Protein AF-A0A453JSL0-F1 (afdb_monomer)

pLDDT: mean 79.71, std 16.71, range [43.22, 97.69]

Nearest PDB structures (foldseek):
  3wbz-assembly1_D  TM=9.803E-01  e=5.474E-08  Candida albicans SC5314
  3wc1-assembly1_B  TM=9.767E-01  e=6.665E-08  Candida albicans SC5314
  3wc0-assembly10_L  TM=9.776E-01  e=7.117E-08  Candida albicans SC5314
  3wbz-assembly2_G  TM=9.781E-01  e=1.904E-07  Candida albicans SC5314
  3wbz-assembly2_F  TM=9.789E-01  e=2.643E-07  Candida albicans SC5314

InterPro domains:
  IPR007537 tRNAHis guanylyltransferase Thg1 [PTHR12729] (49-135)
  IPR024956 tRNAHis guanylyltransferase catalytic domain [PF04446] (50-136)
  IPR038469 tRNAHis guanylyltransferase Thg1 superfamily [G3DSA:3.30.70.3000] (45-138)

Secondary structure (DSSP, 8-state):
--PPP--------------TTSHHHHHHTGGGGTTHHHHHTTTS----TTHHHHTT----BPPSS--EEEEEE-TTHHHHHHHTT--SS--HHHHHHHHHHHHHHHHH-TTEEEEEEETTEEEEEEPTT--GGGGB--

Foldseek 3Di:
DPDDDDDDDDDPPPPDVDPCVDPVNCVVPVCVLPCLQVVVCPPVDDNCSCVVVVVPPPFDADDAQDKDKDKDFDPPVVVVCVVVVADPPHRPVVVVVVVVVVVVVCVVDVQFPDKDDDDRMIMTIGDRHDCVVPRGPD

Structure (mmCIF, N/CA/C/O backbone):
data_AF-A0A453JSL0-F1
#
_entry.id   AF-A0A453JSL0-F1
#
loop_
_atom_site.group_PDB
_atom_site.id
_atom_site.type_symbol
_atom_site.label_atom_id
_atom_site.label_alt_id
_atom_site.label_comp_id
_atom_site.label_asym_id
_atom_site.label_entity_id
_atom_site.label_seq_id
_atom_site.pdbx_PDB_ins_code
_atom_site.Cartn_x
_atom_site.Cartn_y
_atom_site.Cartn_z
_atom_site.occupancy
_atom_site.B_iso_or_equiv
_atom_site.auth_seq_id
_atom_site.auth_comp_id
_atom_site.auth_asym_id
_atom_site.auth_atom_id
_atom_site.pdbx_PDB_model_num
ATOM 1 N N . ASP A 1 1 ? 25.490 -11.628 -21.129 1.00 49.94 1 ASP A N 1
ATOM 2 C CA . ASP A 1 1 ? 26.009 -11.385 -19.771 1.00 49.94 1 ASP A CA 1
ATOM 3 C C . ASP A 1 1 ? 24.876 -11.061 -18.818 1.00 49.94 1 ASP A C 1
ATOM 5 O O . ASP A 1 1 ? 24.380 -9.944 -18.792 1.00 49.94 1 ASP A O 1
ATOM 9 N N . CYS A 1 2 ? 24.396 -12.071 -18.095 1.00 51.81 2 CYS A N 1
ATOM 10 C CA . CYS A 1 2 ? 23.344 -11.903 -17.098 1.00 51.81 2 CYS A CA 1
ATOM 11 C C . CYS A 1 2 ? 23.992 -11.335 -15.830 1.00 51.81 2 CYS A C 1
ATOM 13 O O . CYS A 1 2 ? 24.731 -12.044 -15.149 1.00 51.81 2 CYS A O 1
ATOM 15 N N . GLY A 1 3 ? 23.791 -10.041 -15.571 1.00 54.28 3 GLY A N 1
ATOM 16 C CA . GLY A 1 3 ? 24.383 -9.340 -14.433 1.00 54.28 3 GLY A CA 1
ATOM 17 C C . GLY A 1 3 ? 24.07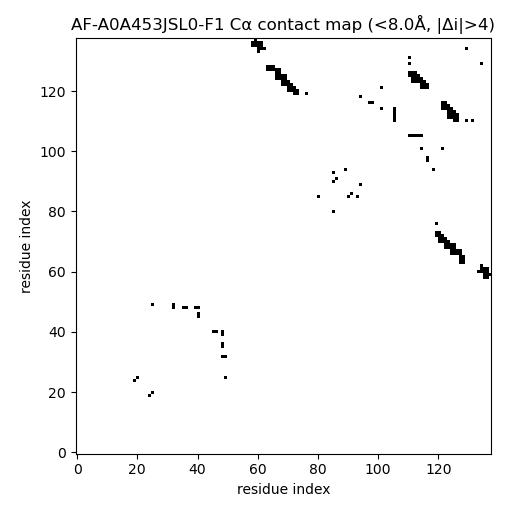6 -10.028 -13.102 1.00 54.28 3 GLY A C 1
ATOM 18 O O . GLY A 1 3 ? 22.971 -10.517 -12.874 1.00 54.28 3 GLY A O 1
ATOM 19 N N . ASN A 1 4 ? 25.070 -10.075 -12.215 1.00 61.12 4 ASN A N 1
ATOM 20 C CA . ASN A 1 4 ? 24.899 -10.658 -10.889 1.00 61.12 4 ASN A CA 1
ATOM 21 C C . ASN A 1 4 ? 23.889 -9.829 -10.073 1.00 61.12 4 ASN A C 1
ATOM 23 O O . ASN A 1 4 ? 24.062 -8.612 -9.962 1.00 61.12 4 ASN A O 1
ATOM 27 N N . PRO A 1 5 ? 22.866 -10.455 -9.462 1.00 63.00 5 PRO A N 1
ATOM 28 C CA . PRO A 1 5 ? 21.897 -9.736 -8.649 1.00 63.00 5 PRO A CA 1
ATOM 29 C C . PRO A 1 5 ? 22.584 -9.101 -7.437 1.00 63.00 5 PRO A C 1
ATOM 31 O O . PRO A 1 5 ? 23.328 -9.753 -6.699 1.00 63.00 5 PRO A O 1
ATOM 34 N N . ILE A 1 6 ? 22.321 -7.811 -7.226 1.00 72.81 6 ILE A N 1
ATOM 35 C CA . ILE A 1 6 ? 22.856 -7.048 -6.099 1.00 72.81 6 ILE A CA 1
ATOM 36 C C . ILE A 1 6 ? 22.209 -7.575 -4.814 1.00 72.81 6 ILE A C 1
ATOM 38 O O . ILE A 1 6 ? 21.054 -7.273 -4.511 1.00 72.81 6 ILE A O 1
ATOM 42 N N . LYS A 1 7 ? 22.962 -8.348 -4.030 1.00 54.50 7 LYS A N 1
ATOM 43 C CA . LYS A 1 7 ? 22.555 -8.759 -2.684 1.00 54.50 7 LYS A CA 1
ATOM 44 C C . LYS A 1 7 ? 22.723 -7.572 -1.735 1.00 54.50 7 LYS A C 1
ATOM 46 O O . LYS A 1 7 ? 23.842 -7.232 -1.365 1.00 54.50 7 LYS A O 1
ATOM 51 N N . ARG A 1 8 ? 21.615 -6.930 -1.356 1.00 60.00 8 ARG A N 1
ATOM 52 C CA . ARG A 1 8 ? 21.582 -5.935 -0.274 1.00 60.00 8 ARG A CA 1
ATOM 53 C C . ARG A 1 8 ? 21.012 -6.590 0.977 1.00 60.00 8 ARG A C 1
ATOM 55 O O . ARG A 1 8 ? 19.863 -7.017 0.967 1.00 60.00 8 ARG A O 1
ATOM 62 N N . THR A 1 9 ? 21.788 -6.640 2.051 1.00 54.41 9 THR A N 1
ATOM 63 C CA . THR A 1 9 ? 21.262 -6.864 3.399 1.00 54.41 9 THR A CA 1
ATOM 64 C C . THR A 1 9 ? 20.462 -5.624 3.780 1.00 54.41 9 THR A C 1
ATOM 66 O O . THR A 1 9 ? 21.032 -4.570 4.047 1.00 54.41 9 THR A O 1
ATOM 69 N N . ARG A 1 10 ? 19.133 -5.714 3.719 1.00 50.94 10 ARG A N 1
ATOM 70 C CA . ARG A 1 10 ? 18.260 -4.733 4.362 1.00 50.94 10 ARG A CA 1
ATOM 71 C C . ARG A 1 10 ? 17.883 -5.299 5.719 1.00 50.94 10 ARG A C 1
ATOM 73 O O . ARG A 1 10 ? 17.422 -6.437 5.785 1.00 50.94 10 ARG A O 1
ATOM 80 N N . GLU A 1 11 ? 18.081 -4.526 6.778 1.00 51.94 11 GLU A N 1
ATOM 81 C CA . GLU A 1 11 ? 17.375 -4.806 8.021 1.00 51.94 11 GLU A CA 1
ATOM 82 C C . GLU A 1 11 ? 15.883 -4.707 7.714 1.00 51.94 11 GLU A C 1
ATOM 84 O O . GLU A 1 11 ? 15.416 -3.719 7.138 1.00 51.94 11 GLU A O 1
ATOM 89 N N . ALA A 1 12 ? 15.150 -5.777 8.010 1.00 45.00 12 ALA A N 1
ATOM 90 C CA . ALA A 1 12 ? 13.704 -5.734 7.981 1.00 45.00 12 ALA A CA 1
ATOM 91 C C . ALA A 1 12 ? 13.280 -4.801 9.116 1.00 45.00 12 ALA A C 1
ATOM 93 O O . ALA A 1 12 ? 13.225 -5.202 10.276 1.00 45.00 12 ALA A O 1
ATOM 94 N N . ILE A 1 13 ? 13.046 -3.532 8.785 1.00 52.44 13 ILE A N 1
ATOM 95 C CA . ILE A 1 13 ? 12.382 -2.611 9.695 1.00 52.44 13 ILE A CA 1
ATOM 96 C C . ILE A 1 13 ? 10.943 -3.104 9.760 1.00 52.44 13 ILE A C 1
ATOM 98 O O . ILE A 1 13 ? 10.136 -2.839 8.869 1.00 52.44 13 ILE A O 1
ATOM 102 N N . THR A 1 14 ? 10.638 -3.891 10.784 1.00 43.22 14 THR A N 1
ATOM 103 C CA . THR A 1 14 ? 9.257 -4.161 11.157 1.00 43.22 14 THR A CA 1
ATOM 104 C C . THR A 1 14 ? 8.683 -2.814 11.569 1.00 43.22 14 THR A C 1
ATOM 106 O O . THR A 1 14 ? 9.017 -2.303 12.636 1.00 43.22 14 THR A O 1
ATOM 109 N N . VAL A 1 15 ? 7.882 -2.193 10.704 1.00 48.28 15 VAL A N 1
ATOM 110 C CA . VAL A 1 15 ? 7.146 -0.977 11.056 1.00 48.28 15 VAL A CA 1
ATOM 111 C C . VAL A 1 15 ? 6.017 -1.412 11.986 1.00 48.28 15 VAL A C 1
ATOM 113 O O . VAL A 1 15 ? 4.883 -1.630 11.575 1.00 48.28 15 VAL A O 1
ATOM 116 N N . SER A 1 16 ? 6.348 -1.643 13.253 1.00 54.75 16 SER A N 1
ATOM 117 C CA . SER A 1 16 ? 5.356 -1.547 14.312 1.00 54.75 16 SER A CA 1
ATOM 118 C C . SER A 1 16 ? 4.951 -0.082 14.402 1.00 54.75 16 SER A C 1
ATOM 120 O O . SER A 1 16 ? 5.837 0.775 14.417 1.00 54.75 16 SER A O 1
ATOM 122 N N . ASN A 1 17 ? 3.653 0.208 14.497 1.00 59.25 17 ASN A N 1
ATOM 123 C CA . ASN A 1 17 ? 3.200 1.510 14.977 1.00 59.25 17 ASN A CA 1
ATOM 124 C C . ASN A 1 17 ? 3.764 1.700 16.390 1.00 59.25 17 ASN A C 1
ATOM 126 O O . ASN A 1 17 ? 3.257 1.132 17.357 1.00 59.25 17 ASN A O 1
ATOM 130 N N . PHE A 1 18 ? 4.896 2.395 16.473 1.00 63.94 18 PHE A N 1
ATOM 131 C CA . PHE A 1 18 ? 5.664 2.581 17.691 1.00 63.94 18 PHE A CA 1
ATOM 132 C C . PHE A 1 18 ? 5.458 4.013 18.158 1.00 63.94 18 PHE A C 1
ATOM 134 O O . PHE A 1 18 ? 5.740 4.959 17.421 1.00 63.94 18 PHE A O 1
ATOM 141 N N . ASP A 1 19 ? 4.964 4.164 19.384 1.00 70.06 19 ASP A N 1
ATOM 142 C CA . ASP A 1 19 ? 4.819 5.469 20.017 1.00 70.06 19 ASP A CA 1
ATOM 143 C C . ASP A 1 19 ? 6.213 6.012 20.370 1.00 70.06 19 ASP A C 1
ATOM 145 O O . ASP A 1 19 ? 6.751 5.768 21.451 1.00 70.06 19 ASP A O 1
ATOM 149 N N . LEU A 1 20 ? 6.819 6.729 19.417 1.00 73.62 20 LEU A N 1
ATOM 150 C CA . LEU A 1 20 ? 8.127 7.380 19.557 1.00 73.62 20 LEU A CA 1
ATOM 151 C C . LEU A 1 20 ? 8.170 8.353 20.739 1.00 73.62 20 LEU A C 1
ATOM 153 O O . LEU A 1 20 ? 9.239 8.582 21.299 1.00 73.62 20 LEU A O 1
ATOM 157 N N . ILE A 1 21 ? 7.018 8.910 21.113 1.00 75.69 21 ILE A N 1
ATOM 158 C CA . ILE A 1 21 ? 6.835 9.806 22.255 1.00 75.69 21 ILE A CA 1
ATOM 159 C C . ILE A 1 21 ? 6.006 9.122 23.351 1.00 75.69 21 ILE A C 1
ATOM 161 O O . ILE A 1 21 ? 5.231 9.763 24.065 1.00 75.69 21 ILE A O 1
ATOM 165 N N . GLY A 1 22 ? 6.182 7.808 23.497 1.00 74.62 22 GLY A N 1
ATOM 166 C CA . GLY A 1 22 ? 5.575 7.025 24.560 1.00 74.62 22 GLY A CA 1
ATOM 167 C C . GLY A 1 22 ? 6.178 7.328 25.936 1.00 74.62 22 GLY A C 1
ATOM 168 O O . GLY A 1 22 ? 7.116 8.121 26.060 1.00 74.62 22 GLY A O 1
ATOM 169 N N . PRO A 1 23 ? 5.672 6.686 27.002 1.00 76.19 23 PRO A N 1
ATOM 170 C CA . PRO A 1 23 ? 6.130 6.931 28.371 1.00 76.19 23 PRO A CA 1
ATOM 171 C C . PRO A 1 23 ? 7.654 6.827 28.533 1.00 76.19 23 PRO A C 1
ATOM 173 O O . PRO A 1 23 ? 8.262 7.693 29.154 1.00 76.19 23 PRO A O 1
ATOM 176 N N . GLU A 1 24 ? 8.275 5.831 27.895 1.00 79.94 24 GLU A N 1
ATOM 177 C CA . GLU A 1 24 ? 9.723 5.589 27.944 1.00 79.94 24 GLU A CA 1
ATOM 178 C C . GLU A 1 24 ? 10.545 6.758 27.370 1.00 79.94 24 GLU A C 1
ATOM 180 O O . GLU A 1 24 ? 11.589 7.122 27.915 1.00 79.94 24 GLU A O 1
ATOM 185 N N . PHE A 1 25 ? 10.067 7.407 26.302 1.00 82.62 25 PHE A N 1
ATOM 186 C CA . PHE A 1 25 ? 10.723 8.593 25.751 1.00 82.62 25 PHE A CA 1
ATOM 187 C C . PHE A 1 25 ? 10.741 9.732 26.776 1.00 82.62 25 PHE A C 1
ATOM 189 O O . PHE A 1 25 ? 11.792 10.330 27.008 1.00 82.62 25 PHE A O 1
ATOM 196 N N . TRP A 1 26 ? 9.610 10.006 27.429 1.00 78.06 26 TRP A N 1
ATOM 197 C CA . TRP A 1 26 ? 9.499 11.094 28.405 1.00 78.06 26 TRP A CA 1
ATOM 198 C C . TRP A 1 26 ? 10.212 10.799 29.725 1.00 78.06 26 TRP A C 1
ATOM 200 O O . TRP A 1 26 ? 10.707 11.726 30.366 1.00 78.06 26 TRP A O 1
ATOM 210 N N . GLU A 1 27 ? 10.316 9.527 30.118 1.00 77.69 27 GLU A N 1
ATOM 211 C CA . GLU A 1 27 ? 11.148 9.098 31.246 1.00 77.69 27 GLU A CA 1
ATOM 212 C C . GLU A 1 27 ? 12.633 9.371 30.986 1.00 77.69 27 GLU A C 1
ATOM 214 O O . GLU A 1 27 ? 13.321 9.900 31.859 1.00 77.69 27 GLU A O 1
ATOM 219 N N . ASN A 1 28 ? 13.111 9.084 29.774 1.00 83.00 28 ASN A N 1
ATOM 220 C CA . ASN A 1 28 ? 14.511 9.280 29.398 1.00 83.00 28 ASN A CA 1
ATOM 221 C C . ASN A 1 28 ? 14.862 10.743 29.064 1.00 83.00 28 ASN A C 1
ATOM 223 O O . ASN A 1 28 ? 16.025 11.134 29.161 1.00 83.00 28 ASN A O 1
ATOM 227 N N . HIS A 1 29 ? 13.876 11.571 28.702 1.00 79.88 29 HIS A N 1
ATOM 228 C CA . HIS A 1 29 ? 14.094 12.938 28.215 1.00 79.88 29 HIS A CA 1
ATOM 229 C C . HIS A 1 29 ? 13.321 14.003 29.011 1.00 79.88 29 HIS A C 1
ATOM 231 O O . HIS A 1 29 ? 12.765 14.944 28.442 1.00 79.88 29 HIS A O 1
ATOM 237 N N . GLN A 1 30 ? 13.312 13.905 30.344 1.00 75.75 30 GLN A N 1
ATOM 238 C CA . GLN A 1 30 ? 12.588 14.847 31.218 1.00 75.75 30 GLN A CA 1
ATOM 239 C C . GLN A 1 30 ? 12.974 16.322 31.012 1.00 75.75 30 GLN A C 1
ATOM 241 O O . GLN A 1 30 ? 12.148 17.214 31.200 1.00 75.75 30 GLN A O 1
ATOM 246 N N . TYR A 1 31 ? 14.205 16.588 30.567 1.00 77.25 31 TYR A N 1
ATOM 247 C CA . TYR A 1 31 ? 14.699 17.939 30.296 1.00 77.25 31 TYR A CA 1
ATOM 248 C C . TYR A 1 31 ? 13.956 18.656 29.153 1.00 77.25 31 TYR A C 1
ATOM 250 O O . TYR A 1 31 ? 13.994 19.883 29.098 1.00 77.25 31 TYR A O 1
ATOM 258 N N . ILE A 1 32 ? 13.271 17.931 28.256 1.00 78.88 32 ILE A N 1
ATOM 259 C CA . ILE A 1 32 ? 12.519 18.517 27.128 1.00 78.88 32 ILE A CA 1
ATOM 260 C C . ILE A 1 32 ? 11.364 19.398 27.622 1.00 78.88 32 ILE A C 1
ATOM 262 O O . ILE A 1 32 ? 11.051 20.408 26.996 1.00 78.88 32 ILE A O 1
ATOM 266 N N . LEU A 1 33 ? 10.743 19.042 28.750 1.00 68.44 33 LEU A N 1
ATOM 267 C CA .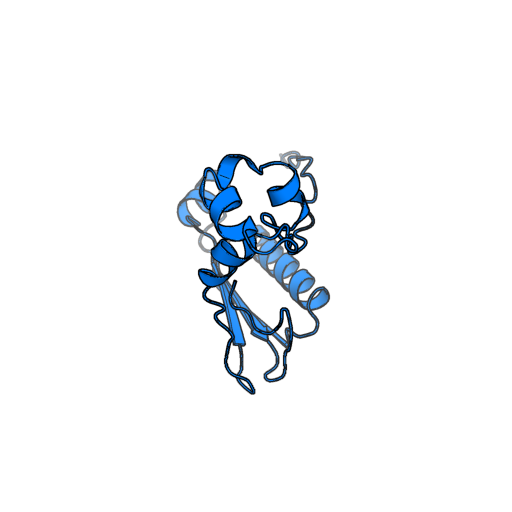 LEU A 1 33 ? 9.597 19.771 29.301 1.00 68.44 33 LEU A CA 1
ATOM 268 C C . LEU A 1 33 ? 10.004 20.989 30.151 1.00 68.44 33 LEU A C 1
ATOM 270 O O . LEU A 1 33 ? 9.145 21.804 30.484 1.00 68.44 33 LEU A O 1
ATOM 274 N N . GLY A 1 34 ? 11.295 21.153 30.469 1.00 67.81 34 GLY A N 1
ATOM 275 C CA . GLY A 1 34 ? 11.819 22.305 31.213 1.00 67.81 34 GLY A CA 1
ATOM 276 C C . GLY A 1 34 ? 11.042 22.629 32.501 1.00 67.81 34 GLY A C 1
ATOM 277 O O . GLY A 1 34 ? 10.535 21.738 33.182 1.00 67.81 34 GLY A O 1
ATOM 278 N N . GLU A 1 35 ? 10.903 23.921 32.817 1.00 59.88 35 GLU A N 1
ATOM 279 C CA . GLU A 1 35 ? 10.172 24.430 33.998 1.00 59.88 35 GLU A CA 1
ATOM 280 C C . GLU A 1 35 ? 8.663 24.115 33.982 1.00 59.88 35 GLU A C 1
ATOM 282 O O . GLU A 1 35 ? 8.000 24.180 35.019 1.00 59.88 35 GLU A O 1
ATOM 287 N N . ALA A 1 36 ? 8.097 23.730 32.829 1.00 58.94 36 ALA A N 1
ATOM 288 C CA . ALA A 1 36 ? 6.695 23.323 32.744 1.00 58.94 36 ALA A CA 1
ATOM 289 C C . ALA A 1 36 ? 6.427 22.019 33.517 1.00 58.94 36 ALA A C 1
ATOM 291 O O . ALA A 1 36 ? 5.308 21.810 33.987 1.00 58.94 36 ALA A O 1
ATOM 292 N N . SER A 1 37 ? 7.450 21.176 33.710 1.00 58.69 37 SER A N 1
ATOM 293 C CA . SER A 1 37 ? 7.359 19.993 34.573 1.00 58.69 37 SER A CA 1
ATOM 294 C C . SER A 1 37 ? 7.058 20.373 36.028 1.00 58.69 37 SER A C 1
ATOM 296 O O . SER A 1 37 ? 6.194 19.759 36.651 1.00 58.69 37 SER A O 1
ATOM 298 N N . ASP A 1 38 ? 7.702 21.415 36.560 1.00 57.84 38 ASP A N 1
ATOM 299 C CA . ASP A 1 38 ? 7.565 21.811 37.969 1.00 57.84 38 ASP A CA 1
ATOM 300 C C . ASP A 1 38 ? 6.211 22.474 38.262 1.00 57.84 38 ASP A C 1
ATOM 302 O O . ASP A 1 38 ? 5.584 22.185 39.285 1.00 57.84 38 ASP A O 1
ATOM 306 N N . TYR A 1 39 ? 5.700 23.298 37.339 1.00 55.16 39 TYR A N 1
ATOM 307 C CA . TYR A 1 39 ? 4.382 23.932 37.481 1.00 55.16 39 TYR A CA 1
ATOM 308 C C . TYR A 1 39 ? 3.216 22.939 37.385 1.00 55.16 39 TYR A C 1
ATOM 310 O O . TYR A 1 39 ? 2.203 23.115 38.065 1.00 55.16 39 TYR A O 1
ATOM 318 N N . LEU A 1 40 ? 3.344 21.886 36.573 1.00 55.59 40 LEU A N 1
ATOM 319 C CA . LEU A 1 40 ? 2.307 20.860 36.418 1.00 55.59 40 LEU A CA 1
ATOM 320 C C . LEU A 1 40 ? 2.293 19.840 37.577 1.00 55.59 40 LEU A C 1
ATOM 322 O O . LEU A 1 40 ? 1.2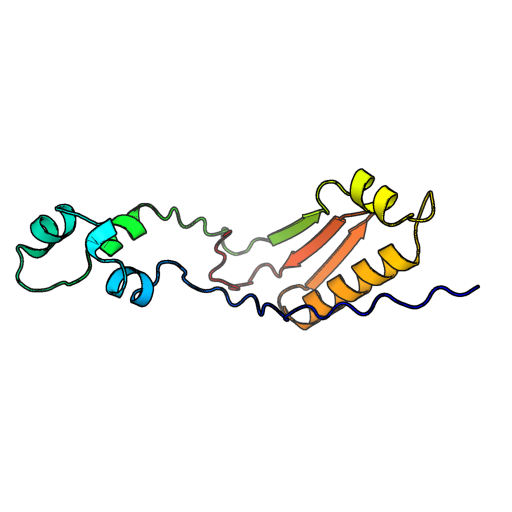95 19.148 37.761 1.00 55.59 40 LEU A O 1
ATOM 326 N N . CYS A 1 41 ? 3.346 19.785 38.404 1.00 52.81 41 CYS A N 1
ATOM 327 C CA . CYS A 1 41 ? 3.477 18.852 39.534 1.00 52.81 41 CYS A CA 1
ATOM 328 C C . CYS A 1 41 ? 2.934 19.374 40.886 1.00 52.81 41 CYS A C 1
ATOM 330 O O . CYS A 1 41 ? 2.985 18.647 41.883 1.00 52.81 41 CYS A O 1
ATOM 332 N N . LEU A 1 42 ? 2.382 20.594 40.955 1.00 52.22 42 LEU A N 1
ATOM 333 C CA . LEU A 1 42 ? 1.937 21.255 42.203 1.00 52.22 42 LEU A CA 1
ATOM 334 C C . LEU A 1 42 ? 0.763 20.569 42.952 1.00 52.22 42 LEU A C 1
ATOM 336 O O . LEU A 1 42 ? 0.319 21.067 43.984 1.00 52.22 42 LEU A O 1
ATOM 340 N N . GLY A 1 43 ? 0.276 19.414 42.483 1.00 49.34 43 GLY A N 1
ATOM 341 C CA . GLY A 1 43 ? -0.819 18.636 43.084 1.00 49.34 43 GLY A CA 1
ATOM 342 C C . GLY A 1 43 ? -0.421 17.317 43.762 1.00 49.34 43 GLY A C 1
ATOM 343 O O . GLY A 1 43 ? -1.299 16.546 44.139 1.00 49.34 43 GLY A O 1
ATOM 344 N N . GLY A 1 44 ? 0.872 17.003 43.910 1.00 48.41 44 GLY A N 1
ATOM 345 C CA . GLY A 1 44 ? 1.337 15.851 44.705 1.00 48.41 44 GLY A CA 1
ATOM 346 C C . GLY A 1 44 ? 1.078 14.453 44.119 1.00 48.41 44 GLY A C 1
ATOM 347 O O . GLY A 1 44 ? 1.527 13.465 44.697 1.00 48.41 44 GLY A O 1
ATOM 348 N N . LYS A 1 45 ? 0.422 14.337 42.965 1.00 46.47 45 LYS A N 1
ATOM 349 C CA . LYS A 1 45 ? 0.339 13.115 42.159 1.00 46.47 45 LYS A CA 1
ATOM 350 C C . LYS A 1 45 ? 0.093 13.525 40.716 1.00 46.47 45 LYS A C 1
ATOM 352 O O . LYS A 1 45 ? -1.013 13.943 40.422 1.00 46.47 45 LYS A O 1
ATOM 357 N N . GLU A 1 46 ? 1.123 13.423 39.876 1.00 48.47 46 GLU A N 1
ATOM 358 C CA . GLU A 1 46 ? 1.076 12.898 38.497 1.00 48.47 46 GLU A CA 1
ATOM 359 C C . GLU A 1 46 ? 2.352 13.293 37.734 1.00 48.47 46 GLU A C 1
ATOM 361 O O . GLU A 1 46 ? 2.614 14.455 37.446 1.00 48.47 46 GLU A O 1
ATOM 366 N N . LYS A 1 47 ? 3.180 12.289 37.422 1.00 55.16 47 LYS A N 1
ATOM 367 C CA . LYS A 1 47 ? 4.423 12.382 36.635 1.00 55.16 47 LYS A CA 1
ATOM 368 C C . LYS A 1 47 ? 4.121 12.503 35.123 1.00 55.16 47 LYS A C 1
ATOM 370 O O . LYS A 1 47 ? 4.703 11.780 34.321 1.00 55.16 47 LYS A O 1
ATOM 375 N N . TYR A 1 48 ? 3.186 13.358 34.708 1.00 58.88 48 TYR A N 1
ATOM 376 C CA . TYR A 1 48 ? 2.645 13.310 33.338 1.00 58.88 48 TYR A CA 1
ATOM 377 C C . TYR A 1 48 ? 2.644 14.660 32.610 1.00 58.88 48 TYR A C 1
ATOM 379 O O . TYR A 1 48 ? 1.691 15.013 31.923 1.00 58.88 48 TYR A O 1
ATOM 387 N N . GLY A 1 49 ? 3.756 15.401 32.669 1.00 58.00 49 GLY A N 1
ATOM 388 C CA . GLY A 1 49 ? 3.918 16.635 31.884 1.00 58.00 49 GLY A CA 1
ATOM 389 C C . GLY A 1 49 ? 3.765 16.443 30.363 1.00 58.00 49 GLY A C 1
ATOM 390 O O . GLY A 1 49 ? 3.434 17.390 29.656 1.00 58.00 49 GLY A O 1
ATOM 391 N N . TYR A 1 50 ? 3.919 15.219 29.847 1.00 63.00 50 TYR A N 1
ATOM 392 C CA . TYR A 1 50 ? 3.714 14.923 28.427 1.00 63.00 50 TYR A CA 1
ATOM 393 C C . TYR A 1 50 ? 2.241 14.812 28.008 1.00 63.00 50 TYR A C 1
ATOM 395 O O . TYR A 1 50 ? 1.942 14.910 26.818 1.00 63.00 50 TYR A O 1
ATOM 403 N N . GLU A 1 51 ? 1.297 14.649 28.943 1.00 67.56 51 GLU A N 1
ATOM 404 C CA . GLU A 1 51 ? -0.134 14.694 28.610 1.00 67.56 51 GLU A CA 1
ATOM 405 C C . GLU A 1 51 ? -0.524 16.049 28.020 1.00 67.56 51 GLU A C 1
ATOM 407 O O . GLU A 1 51 ? -1.426 16.132 27.191 1.00 67.56 51 GLU A O 1
ATOM 412 N N . TYR A 1 52 ? 0.192 17.114 28.395 1.00 68.12 52 TYR A N 1
ATOM 413 C CA . TYR A 1 52 ? 0.065 18.415 27.753 1.00 68.12 52 TYR A CA 1
ATOM 414 C C . TYR A 1 52 ? 0.407 18.354 26.258 1.00 68.12 52 TYR A C 1
ATOM 416 O O . TYR A 1 52 ? -0.329 18.911 25.451 1.00 68.12 52 TYR A O 1
ATOM 424 N N . VAL A 1 53 ? 1.471 17.639 25.878 1.00 71.56 53 VAL A N 1
ATOM 425 C CA . VAL A 1 53 ? 1.882 17.476 24.474 1.00 71.56 53 VAL A CA 1
ATOM 426 C C . VAL A 1 53 ? 0.857 16.640 23.704 1.00 71.56 53 VAL A C 1
ATOM 428 O O . VAL A 1 53 ? 0.483 17.012 22.595 1.00 71.56 53 VAL A O 1
ATOM 431 N N . LYS A 1 54 ? 0.299 15.593 24.331 1.00 69.06 54 LYS A N 1
ATOM 432 C CA . LYS A 1 54 ? -0.782 14.780 23.742 1.00 69.06 54 LYS A CA 1
ATOM 433 C C . LYS A 1 54 ? -2.049 15.579 23.425 1.00 69.06 54 LYS A C 1
ATOM 435 O O . LYS A 1 54 ? -2.815 15.177 22.560 1.00 69.06 54 LYS A O 1
ATOM 440 N N . LYS A 1 55 ? -2.285 16.732 24.065 1.00 70.25 55 LYS A N 1
ATOM 441 C CA . LYS A 1 55 ? -3.422 17.610 23.715 1.00 70.25 55 LYS A CA 1
ATOM 442 C C . LYS A 1 55 ? -3.268 18.282 22.350 1.00 70.25 55 LYS A C 1
ATOM 444 O O . LYS A 1 55 ? -4.268 18.735 21.803 1.00 70.25 55 LYS A O 1
ATOM 449 N N . PHE A 1 56 ? -2.049 18.361 21.815 1.00 71.31 56 PHE A N 1
ATOM 450 C CA . PHE A 1 56 ? -1.790 18.883 20.471 1.00 71.31 56 PHE A CA 1
ATOM 451 C C . PHE A 1 56 ? -1.870 17.802 19.390 1.00 71.31 56 PHE A C 1
ATOM 453 O O . PHE A 1 56 ? -1.816 18.135 18.205 1.00 71.31 56 PHE A O 1
ATOM 460 N N . ASP A 1 57 ? -2.038 16.529 19.766 1.00 68.94 57 ASP A N 1
ATOM 461 C CA . ASP A 1 57 ? -2.363 15.489 18.801 1.00 68.94 57 ASP A CA 1
ATOM 462 C C . ASP A 1 57 ? -3.797 15.679 18.303 1.00 68.94 57 ASP A C 1
ATOM 464 O O . ASP A 1 57 ? -4.776 15.288 18.938 1.00 68.94 57 ASP A O 1
ATOM 468 N N . ASN A 1 58 ? -3.924 16.254 17.110 1.00 66.00 58 ASN A N 1
ATOM 469 C CA . ASN A 1 58 ? -5.188 16.311 16.385 1.00 66.00 58 ASN A CA 1
ATOM 470 C C . ASN A 1 58 ? -5.527 14.920 15.837 1.00 66.00 58 ASN A C 1
ATOM 472 O O . ASN A 1 58 ? -5.107 14.555 14.739 1.00 66.00 58 ASN A O 1
ATOM 476 N N . ILE A 1 59 ? -6.194 14.078 16.626 1.00 67.06 59 ILE A N 1
ATOM 477 C CA . ILE A 1 59 ? -6.596 12.736 16.178 1.00 67.06 59 ILE A CA 1
ATOM 478 C C . ILE A 1 59 ? -7.612 12.892 15.037 1.00 67.06 59 ILE A C 1
ATOM 480 O O . ILE A 1 59 ? -8.757 13.294 15.261 1.00 67.06 59 ILE A O 1
ATOM 484 N N . HIS A 1 60 ? -7.194 12.573 13.813 1.00 75.31 60 HIS A N 1
ATOM 485 C CA . HIS A 1 60 ? -8.035 12.645 12.623 1.00 75.31 60 HIS A CA 1
ATOM 486 C C . HIS A 1 60 ? -8.633 11.267 12.365 1.00 75.31 60 HIS A C 1
ATOM 488 O O . HIS A 1 60 ? -8.110 10.466 11.598 1.00 75.31 60 HIS A O 1
ATOM 494 N N . ARG A 1 61 ? -9.741 10.974 13.055 1.00 81.38 61 ARG A N 1
ATOM 495 C CA . ARG A 1 61 ? -10.477 9.725 12.839 1.00 81.38 61 ARG A CA 1
ATOM 496 C C . ARG A 1 61 ? -11.361 9.834 11.609 1.00 81.38 61 ARG A C 1
ATOM 498 O O . ARG A 1 61 ? -12.215 10.720 11.530 1.00 81.38 61 ARG A O 1
ATOM 505 N N . LEU A 1 62 ? -11.213 8.886 10.692 1.00 83.69 62 LEU A N 1
ATOM 506 C CA . LEU A 1 62 ? -12.099 8.767 9.544 1.00 83.69 62 LEU A CA 1
ATOM 507 C C . LEU A 1 62 ? -13.519 8.401 10.013 1.00 83.69 62 LEU A C 1
ATOM 509 O O . LEU A 1 62 ? -13.679 7.542 10.889 1.00 83.69 62 LEU A O 1
ATOM 513 N N . PRO A 1 63 ? -14.570 8.992 9.416 1.00 82.38 63 PRO A N 1
ATOM 514 C CA . PRO A 1 63 ? -15.949 8.718 9.800 1.00 82.38 63 PRO A CA 1
ATOM 515 C C . PRO A 1 63 ? -16.288 7.233 9.639 1.00 82.38 63 PRO A C 1
ATOM 517 O O . PRO A 1 63 ? -15.808 6.563 8.719 1.00 82.38 63 PRO A O 1
ATOM 520 N N . TYR A 1 64 ? -17.125 6.717 10.539 1.00 82.31 64 TYR A N 1
ATOM 521 C CA . TYR A 1 64 ? -17.614 5.338 10.491 1.00 82.31 64 TYR A CA 1
ATOM 522 C C . TYR A 1 64 ? -18.429 5.070 9.227 1.00 82.31 64 TYR A C 1
ATOM 524 O O . TYR A 1 64 ? -18.967 6.001 8.626 1.00 82.31 64 TYR A O 1
ATOM 532 N N . SER A 1 65 ? -18.545 3.792 8.863 1.00 83.31 65 SER A N 1
ATOM 533 C CA . SER A 1 65 ? -19.401 3.336 7.763 1.00 83.31 65 SER A CA 1
ATOM 534 C C . SER A 1 65 ? -19.078 4.022 6.426 1.00 83.31 65 SER A C 1
ATOM 536 O O . SER A 1 65 ? -19.961 4.468 5.698 1.00 83.31 65 SER A O 1
ATOM 538 N N . ASN A 1 66 ? -17.783 4.160 6.123 1.00 86.88 66 ASN A N 1
ATOM 539 C CA . ASN A 1 66 ? -17.297 4.713 4.863 1.00 86.88 66 ASN A CA 1
ATOM 540 C C . ASN A 1 66 ? -16.186 3.840 4.285 1.00 86.88 66 ASN A C 1
ATOM 542 O O . ASN A 1 66 ? -15.328 3.342 5.019 1.00 86.88 66 ASN A O 1
ATOM 546 N N . TRP A 1 67 ? -16.188 3.712 2.959 1.00 90.50 67 TRP A N 1
ATOM 547 C CA . TRP A 1 67 ? -15.095 3.112 2.203 1.00 90.50 67 TRP A CA 1
ATOM 548 C C . TRP A 1 67 ? -13.846 3.981 2.321 1.00 90.50 67 TRP A C 1
ATOM 550 O O . TRP A 1 67 ? -13.863 5.152 1.943 1.00 90.50 67 TRP A O 1
ATOM 560 N N . THR A 1 68 ? -12.763 3.398 2.824 1.00 92.19 68 THR A N 1
ATOM 561 C CA . THR A 1 68 ? -11.470 4.076 2.927 1.00 92.19 68 THR A CA 1
ATOM 562 C C . THR A 1 68 ? -10.565 3.579 1.811 1.00 92.19 68 THR A C 1
ATOM 564 O O . THR A 1 68 ? -10.410 2.373 1.625 1.00 92.19 68 THR A O 1
ATOM 567 N N . ILE A 1 69 ? -9.967 4.508 1.064 1.00 94.31 69 ILE A N 1
ATOM 568 C CA . ILE A 1 69 ? -9.037 4.195 -0.022 1.00 94.31 69 ILE A CA 1
ATOM 569 C C . ILE A 1 69 ? -7.687 4.811 0.319 1.00 94.31 69 ILE A C 1
ATOM 571 O O . ILE A 1 69 ? -7.577 6.028 0.446 1.00 94.31 69 ILE A O 1
ATOM 575 N N . VAL A 1 70 ? -6.663 3.972 0.439 1.00 94.69 70 VAL A N 1
ATOM 576 C CA . VAL A 1 70 ? -5.279 4.410 0.639 1.00 94.69 70 VAL A CA 1
ATOM 577 C C . VAL A 1 70 ? -4.550 4.278 -0.687 1.00 94.69 70 VAL A C 1
ATOM 579 O O . VAL A 1 70 ? -4.416 3.173 -1.213 1.00 94.69 70 VAL A O 1
ATOM 582 N N . ARG A 1 71 ? -4.084 5.403 -1.238 1.00 96.12 71 ARG A N 1
ATOM 583 C CA . ARG A 1 71 ? -3.271 5.421 -2.458 1.00 96.12 71 ARG A CA 1
ATOM 584 C C . ARG A 1 71 ? -1.811 5.667 -2.111 1.00 96.12 71 ARG A C 1
ATOM 586 O O . ARG A 1 71 ? -1.477 6.673 -1.494 1.00 96.12 71 ARG A O 1
ATOM 593 N N . ILE A 1 72 ? -0.952 4.759 -2.551 1.00 95.38 72 ILE A N 1
ATOM 594 C CA . ILE A 1 72 ? 0.498 4.852 -2.426 1.00 95.38 72 ILE A CA 1
ATOM 595 C C . ILE A 1 72 ? 1.058 5.149 -3.813 1.00 95.38 72 ILE A C 1
ATOM 597 O O . ILE A 1 72 ? 0.784 4.416 -4.757 1.00 95.38 72 ILE A O 1
ATOM 601 N N . SER A 1 73 ? 1.848 6.212 -3.930 1.00 94.50 73 SER A N 1
ATOM 602 C CA . SER A 1 73 ? 2.542 6.591 -5.164 1.00 94.50 73 SER A CA 1
ATOM 603 C C . SER A 1 73 ? 4.038 6.645 -4.900 1.00 94.50 73 SER A C 1
ATOM 605 O O . SER A 1 73 ? 4.474 7.197 -3.887 1.00 94.50 73 SER A O 1
ATOM 607 N N . ALA A 1 74 ? 4.840 6.128 -5.829 1.00 91.38 74 ALA A N 1
ATOM 608 C CA . ALA A 1 74 ? 6.285 6.278 -5.752 1.00 91.38 74 ALA A CA 1
ATOM 609 C C . ALA A 1 74 ? 6.686 7.752 -5.946 1.00 91.38 74 ALA A C 1
ATOM 611 O O . ALA A 1 74 ? 6.385 8.371 -6.969 1.00 91.38 74 ALA A O 1
ATOM 612 N N . CYS A 1 75 ? 7.384 8.319 -4.961 1.00 91.50 75 CYS A N 1
ATOM 613 C CA . CYS A 1 75 ? 7.934 9.669 -5.055 1.00 91.50 75 CYS A CA 1
ATOM 614 C C . CYS A 1 75 ? 9.128 9.689 -6.023 1.00 91.50 75 CYS A C 1
ATOM 616 O O . CYS A 1 75 ? 9.966 8.790 -5.984 1.00 91.50 75 CYS A O 1
ATOM 618 N N . GLN A 1 76 ? 9.217 10.716 -6.879 1.00 93.25 76 GLN A N 1
ATOM 619 C CA . GLN A 1 76 ? 10.320 10.901 -7.840 1.00 93.25 76 GLN A CA 1
ATOM 620 C C . GLN A 1 76 ? 10.577 9.673 -8.739 1.00 93.25 76 GLN A C 1
ATOM 622 O O . GLN A 1 76 ? 11.722 9.334 -9.052 1.00 93.25 76 GLN A O 1
ATOM 627 N N . PHE A 1 77 ? 9.504 9.002 -9.174 1.00 92.81 77 PHE A N 1
ATOM 628 C CA . PHE A 1 77 ? 9.608 7.757 -9.936 1.00 92.81 77 PHE A CA 1
ATOM 629 C C . PHE A 1 77 ? 10.367 7.904 -11.260 1.00 92.81 77 PHE A C 1
ATOM 631 O O . PHE A 1 77 ? 11.104 6.996 -11.629 1.00 92.81 77 PHE A O 1
ATOM 638 N N . ASP A 1 78 ? 10.288 9.055 -11.933 1.00 92.56 78 ASP A N 1
ATOM 639 C CA . ASP A 1 78 ? 11.062 9.310 -13.156 1.00 92.56 78 ASP A CA 1
ATOM 640 C C . ASP A 1 78 ? 12.567 9.152 -12.918 1.00 92.56 78 ASP A C 1
ATOM 642 O O . ASP A 1 78 ? 13.241 8.392 -13.620 1.00 92.56 78 ASP A O 1
ATOM 646 N N . GLN A 1 79 ? 13.082 9.805 -11.872 1.00 95.44 79 GLN A N 1
ATOM 647 C CA . GLN A 1 79 ? 14.487 9.726 -11.479 1.00 95.44 79 GLN A CA 1
ATOM 648 C C . GLN A 1 79 ? 14.857 8.311 -11.024 1.00 95.44 79 GLN A C 1
ATOM 650 O O . GLN A 1 79 ? 15.913 7.803 -11.401 1.00 95.44 79 GLN A O 1
ATOM 655 N N . PHE A 1 80 ? 13.986 7.660 -10.251 1.00 94.31 80 PHE A N 1
ATOM 656 C CA . PHE A 1 80 ? 14.182 6.277 -9.820 1.00 94.31 80 PHE A CA 1
ATOM 657 C C . PHE A 1 80 ? 14.287 5.323 -11.020 1.00 94.31 80 PHE A C 1
ATOM 659 O O . PHE A 1 80 ? 15.233 4.539 -11.109 1.00 94.31 80 PHE A O 1
ATOM 666 N N . SER A 1 81 ? 13.372 5.445 -11.983 1.00 95.12 81 SER A N 1
ATOM 667 C CA . SER A 1 81 ? 13.336 4.624 -13.194 1.00 95.12 81 SER A CA 1
ATOM 668 C C . SER A 1 81 ? 14.580 4.829 -14.063 1.00 95.12 81 SER A C 1
ATOM 670 O O . SER A 1 81 ? 15.093 3.868 -14.631 1.00 95.12 81 SER A O 1
ATOM 672 N N . LEU A 1 82 ? 15.121 6.053 -14.113 1.00 95.06 82 LEU A N 1
ATOM 673 C CA . LEU A 1 82 ? 16.355 6.360 -14.835 1.00 95.06 82 LEU A CA 1
ATOM 674 C C . LEU A 1 82 ? 17.581 5.735 -14.156 1.00 95.06 82 LEU A C 1
ATOM 676 O O . LEU A 1 82 ? 18.373 5.066 -14.814 1.00 95.06 82 LEU A O 1
ATOM 680 N N . ILE A 1 83 ? 17.722 5.914 -12.837 1.00 96.75 83 ILE A N 1
ATOM 681 C CA . ILE A 1 83 ? 18.842 5.360 -12.054 1.00 96.75 83 ILE A CA 1
ATOM 682 C C . ILE A 1 83 ? 18.868 3.831 -12.144 1.00 96.75 83 ILE A C 1
ATOM 684 O O . ILE A 1 83 ? 19.940 3.230 -12.214 1.00 96.75 83 ILE A O 1
ATOM 688 N N . HIS A 1 84 ? 17.693 3.203 -12.157 1.00 94.88 84 HIS A N 1
ATOM 689 C CA . HIS A 1 84 ? 17.551 1.754 -12.242 1.00 94.88 84 HIS A CA 1
ATOM 690 C C . HIS A 1 84 ? 17.416 1.217 -13.670 1.00 94.88 84 HIS A C 1
ATOM 692 O O . HIS A 1 84 ? 17.298 0.007 -13.829 1.00 94.88 84 HIS A O 1
ATOM 698 N N . SER A 1 85 ? 17.513 2.083 -14.688 1.00 95.94 85 SER A N 1
ATOM 699 C CA . SER A 1 85 ? 17.485 1.711 -16.111 1.00 95.94 85 SER A CA 1
ATOM 700 C C . SER A 1 85 ? 16.250 0.894 -16.502 1.00 95.94 85 SER A C 1
ATOM 702 O O . SER A 1 85 ? 16.373 -0.144 -17.143 1.00 95.94 85 SER A O 1
ATOM 704 N N . PHE A 1 86 ? 15.070 1.359 -16.090 1.00 96.50 86 PHE A N 1
ATOM 705 C CA . PHE A 1 86 ? 13.806 0.691 -16.394 1.00 96.50 86 PHE A CA 1
ATOM 706 C C . PHE A 1 86 ? 13.514 0.686 -17.894 1.00 96.50 86 PHE A C 1
ATOM 708 O O . PHE A 1 86 ? 13.681 1.711 -18.568 1.00 96.50 86 PHE A O 1
ATOM 715 N N . ASP A 1 87 ? 12.983 -0.434 -18.377 1.00 95.94 87 ASP A N 1
ATOM 716 C CA . ASP A 1 87 ? 12.502 -0.552 -19.750 1.00 95.94 87 ASP A CA 1
ATOM 717 C C . ASP A 1 87 ? 11.337 0.420 -20.016 1.00 95.94 87 ASP A C 1
ATOM 719 O O . ASP A 1 87 ? 10.498 0.698 -19.152 1.00 95.94 87 ASP A O 1
ATOM 723 N N . LYS A 1 88 ? 11.286 0.975 -21.235 1.00 92.88 88 LYS A N 1
ATOM 724 C CA . LYS A 1 88 ? 10.252 1.928 -21.672 1.00 92.88 88 LYS A CA 1
ATOM 725 C C . LYS A 1 88 ? 9.448 1.350 -22.850 1.00 92.88 88 LYS A C 1
ATOM 727 O O . LYS A 1 88 ? 10.039 0.734 -23.734 1.00 92.88 88 LYS A O 1
ATOM 732 N N . PRO A 1 89 ? 8.119 1.568 -22.914 1.00 92.06 89 PRO A N 1
ATOM 733 C CA . PRO A 1 89 ? 7.335 2.405 -22.002 1.00 92.06 89 PRO A CA 1
ATOM 734 C C . PRO A 1 89 ? 7.074 1.758 -20.636 1.00 92.06 89 PRO A C 1
ATOM 736 O O . PRO A 1 89 ? 6.850 2.488 -19.681 1.00 92.06 89 PRO A O 1
ATOM 739 N N . ASN A 1 90 ? 7.159 0.428 -20.538 1.00 93.19 90 ASN A N 1
ATOM 740 C CA . ASN A 1 90 ? 6.846 -0.325 -19.327 1.00 93.19 90 ASN A CA 1
ATOM 741 C C . ASN A 1 90 ? 7.974 -1.301 -18.985 1.00 93.19 90 ASN A C 1
ATOM 743 O O . ASN A 1 90 ? 8.413 -2.053 -19.855 1.00 93.19 90 ASN A O 1
ATOM 747 N N . ASP A 1 91 ? 8.350 -1.347 -17.709 1.00 95.81 91 ASP A N 1
ATOM 748 C CA . ASP A 1 91 ? 9.273 -2.340 -17.166 1.00 95.81 91 ASP A CA 1
ATOM 749 C C . ASP A 1 91 ? 8.488 -3.458 -16.475 1.00 95.81 91 ASP A C 1
ATOM 751 O O . ASP A 1 91 ? 7.857 -3.263 -15.432 1.00 95.81 91 ASP A O 1
ATOM 755 N N . GLU A 1 92 ? 8.505 -4.649 -17.071 1.00 95.62 92 GLU A N 1
ATOM 756 C CA . GLU A 1 92 ? 7.742 -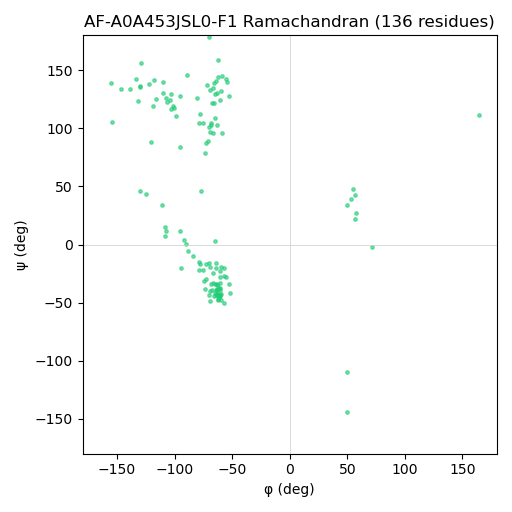5.791 -16.568 1.00 95.62 92 GLU A CA 1
ATOM 757 C C . GLU A 1 92 ? 8.228 -6.253 -15.186 1.00 95.62 92 GLU A C 1
ATOM 759 O O . GLU A 1 92 ? 7.426 -6.683 -14.353 1.00 95.62 92 GLU A O 1
ATOM 764 N N . THR A 1 93 ? 9.529 -6.148 -14.910 1.00 95.56 93 THR A N 1
ATOM 765 C CA . THR A 1 93 ? 10.109 -6.588 -13.636 1.00 95.56 93 THR A CA 1
ATOM 766 C C . THR A 1 93 ? 9.674 -5.664 -12.505 1.00 95.56 93 THR A C 1
ATOM 768 O O . THR A 1 93 ? 9.273 -6.138 -11.439 1.00 95.56 93 THR A O 1
ATOM 771 N N . ALA A 1 94 ? 9.689 -4.353 -12.745 1.00 94.12 94 ALA A N 1
ATOM 772 C CA . ALA A 1 94 ? 9.218 -3.358 -11.793 1.00 94.12 94 ALA A CA 1
ATOM 773 C C . ALA A 1 94 ? 7.717 -3.496 -11.500 1.00 94.12 94 ALA A C 1
ATOM 775 O O . ALA A 1 94 ? 7.310 -3.472 -10.337 1.00 94.12 94 ALA A O 1
ATOM 776 N N . LEU A 1 95 ? 6.899 -3.709 -12.536 1.00 94.88 95 LEU A N 1
ATOM 777 C CA . LEU A 1 95 ? 5.459 -3.930 -12.379 1.00 94.88 95 LEU A CA 1
ATOM 778 C C . LEU A 1 95 ? 5.165 -5.217 -11.595 1.00 94.88 95 LEU A C 1
ATOM 780 O O . LEU A 1 95 ? 4.341 -5.217 -10.681 1.00 94.88 95 LEU A O 1
ATOM 784 N N . ARG A 1 96 ? 5.877 -6.313 -11.893 1.00 96.19 96 ARG A N 1
ATOM 785 C CA . ARG A 1 96 ? 5.762 -7.569 -11.134 1.00 96.19 96 ARG A CA 1
ATOM 786 C C . ARG A 1 96 ? 6.145 -7.387 -9.670 1.00 96.19 96 ARG A C 1
ATOM 788 O O . ARG A 1 96 ? 5.473 -7.947 -8.807 1.00 96.19 96 ARG A O 1
ATOM 795 N N . LEU A 1 97 ? 7.181 -6.597 -9.387 1.00 95.06 97 LEU A N 1
ATOM 796 C CA . LEU A 1 97 ? 7.573 -6.267 -8.019 1.00 95.06 97 LEU A CA 1
ATOM 797 C C . LEU A 1 97 ? 6.460 -5.504 -7.288 1.00 95.06 97 LEU A C 1
ATOM 799 O O . LEU A 1 97 ? 6.104 -5.896 -6.180 1.00 95.06 97 LEU A O 1
ATOM 803 N N . MET A 1 98 ? 5.872 -4.474 -7.906 1.00 95.06 98 MET A N 1
ATOM 804 C CA . MET A 1 98 ? 4.755 -3.735 -7.300 1.00 95.06 98 MET A CA 1
ATOM 805 C C . MET A 1 98 ? 3.547 -4.636 -7.030 1.00 95.06 98 MET A C 1
ATOM 807 O O . MET A 1 98 ? 2.999 -4.595 -5.929 1.00 95.06 98 MET A O 1
ATOM 811 N N . ASN A 1 99 ? 3.189 -5.512 -7.972 1.00 96.19 99 ASN A N 1
ATOM 812 C CA . ASN A 1 99 ? 2.097 -6.471 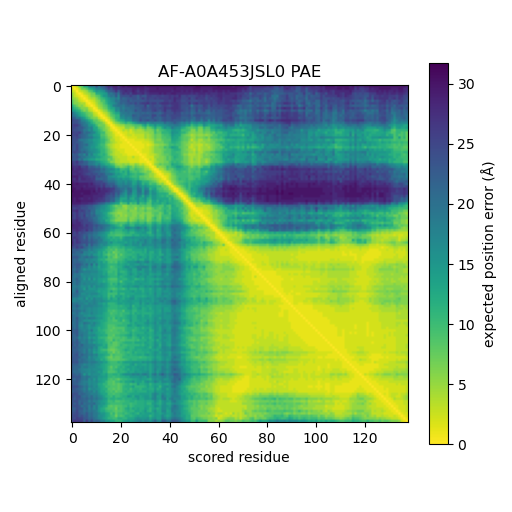-7.787 1.00 96.19 99 ASN A CA 1
ATOM 813 C C . ASN A 1 99 ? 2.385 -7.473 -6.658 1.00 96.19 99 ASN A C 1
ATOM 815 O O . ASN A 1 99 ? 1.488 -7.804 -5.883 1.00 96.19 99 ASN A O 1
ATOM 819 N N . ALA A 1 100 ? 3.630 -7.939 -6.532 1.00 96.94 100 ALA A N 1
ATOM 820 C CA . ALA A 1 100 ? 4.034 -8.822 -5.443 1.00 96.94 100 ALA A CA 1
ATOM 821 C C . ALA A 1 100 ? 3.952 -8.110 -4.082 1.00 96.94 100 ALA A C 1
ATOM 823 O O . ALA A 1 100 ? 3.402 -8.665 -3.134 1.00 96.94 100 ALA A O 1
ATOM 824 N N . CYS A 1 101 ? 4.424 -6.861 -3.990 1.00 95.69 101 CYS A N 1
ATOM 825 C CA . CYS A 1 101 ? 4.292 -6.048 -2.779 1.00 95.69 101 CYS A CA 1
ATOM 826 C C . CYS A 1 101 ? 2.823 -5.810 -2.406 1.00 95.69 101 CYS A C 1
ATOM 828 O O . CYS A 1 101 ? 2.457 -5.962 -1.244 1.00 95.69 101 CYS A O 1
ATOM 830 N N . ALA A 1 102 ? 1.973 -5.482 -3.380 1.00 96.00 102 ALA A N 1
ATOM 831 C CA . ALA A 1 102 ? 0.547 -5.286 -3.150 1.00 96.00 102 ALA A CA 1
ATOM 832 C C . ALA A 1 102 ? -0.154 -6.572 -2.689 1.00 96.00 102 ALA A C 1
ATOM 834 O O . ALA A 1 102 ? -0.982 -6.520 -1.784 1.00 96.00 102 ALA A O 1
ATOM 835 N N . SER A 1 103 ? 0.217 -7.723 -3.255 1.00 96.12 103 SER A N 1
ATOM 836 C CA . SER A 1 103 ? -0.315 -9.025 -2.832 1.00 96.12 103 SER A CA 1
ATOM 837 C C . SER A 1 103 ? 0.025 -9.310 -1.367 1.00 96.12 103 SER A C 1
ATOM 839 O O . SER A 1 103 ? -0.863 -9.640 -0.587 1.00 96.12 103 SER A O 1
ATOM 841 N N . LEU A 1 104 ? 1.277 -9.069 -0.959 1.00 96.50 104 LEU A N 1
ATOM 842 C CA . LEU A 1 104 ? 1.702 -9.215 0.438 1.00 96.50 104 LEU A CA 1
ATOM 843 C C . LEU A 1 104 ? 0.977 -8.243 1.382 1.00 96.50 104 LEU A C 1
ATOM 845 O O . LEU A 1 104 ? 0.619 -8.628 2.490 1.00 96.50 104 LEU A O 1
ATOM 849 N N . MET A 1 105 ? 0.719 -7.003 0.951 1.00 94.69 105 MET A N 1
ATOM 850 C CA . MET A 1 105 ? -0.080 -6.048 1.733 1.00 94.69 105 MET A CA 1
ATOM 851 C C . MET A 1 105 ? -1.503 -6.563 1.961 1.00 94.69 105 MET A C 1
ATOM 853 O O . MET A 1 105 ? -2.011 -6.492 3.075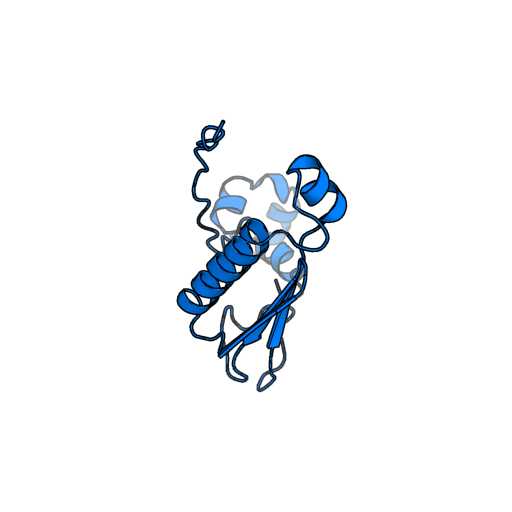 1.00 94.69 105 MET A O 1
ATOM 857 N N . MET A 1 106 ? -2.141 -7.113 0.928 1.00 94.75 106 MET A N 1
ATOM 858 C CA . MET A 1 106 ? -3.486 -7.681 1.051 1.00 94.75 106 MET A CA 1
ATOM 859 C C . MET A 1 106 ? -3.513 -8.933 1.942 1.00 94.75 106 MET A C 1
ATOM 861 O O . MET A 1 106 ? -4.478 -9.140 2.669 1.00 94.75 106 MET A O 1
ATOM 865 N N . GLU A 1 107 ? -2.451 -9.744 1.939 1.00 94.50 107 GLU A N 1
ATOM 866 C CA . GLU A 1 107 ? -2.304 -10.878 2.864 1.00 94.50 107 GLU A CA 1
ATOM 867 C C . GLU A 1 107 ? -2.091 -10.423 4.317 1.00 94.50 107 GLU A C 1
ATOM 869 O O . GLU A 1 107 ? -2.642 -11.018 5.244 1.00 94.50 107 GLU A O 1
ATOM 874 N N . GLN A 1 108 ? -1.302 -9.365 4.527 1.00 94.44 108 GLN A N 1
ATOM 875 C CA . GLN A 1 108 ? -0.981 -8.842 5.855 1.00 94.44 108 GLN A CA 1
ATOM 876 C C . GLN A 1 108 ? -2.144 -8.070 6.493 1.00 94.44 108 GLN A C 1
ATOM 878 O O . GLN A 1 108 ? -2.283 -8.081 7.717 1.00 94.44 108 GLN A O 1
ATOM 883 N N . PHE A 1 109 ? -2.975 -7.410 5.684 1.00 93.69 109 PHE A N 1
ATOM 884 C CA . PHE A 1 109 ? -4.106 -6.600 6.133 1.00 93.69 109 PHE A CA 1
ATOM 885 C C . PHE A 1 109 ? -5.420 -7.146 5.545 1.00 93.69 109 PHE A C 1
ATOM 887 O O . PHE A 1 109 ? -5.869 -6.659 4.507 1.00 93.69 109 PHE A O 1
ATOM 894 N N . PRO A 1 110 ? -6.080 -8.110 6.222 1.00 92.75 110 PRO A N 1
ATOM 895 C CA . PRO A 1 110 ? -7.300 -8.762 5.727 1.00 92.75 110 PRO A CA 1
ATOM 896 C C . PRO A 1 110 ? -8.480 -7.812 5.478 1.00 92.75 110 PRO A C 1
ATOM 898 O O . PRO A 1 110 ? -9.411 -8.145 4.751 1.00 92.75 110 PRO A O 1
ATOM 901 N N . ASP A 1 111 ? -8.444 -6.627 6.087 1.00 94.12 111 ASP A N 1
ATOM 902 C CA . ASP A 1 111 ? -9.438 -5.571 5.904 1.00 94.12 111 ASP A CA 1
ATOM 903 C C . ASP A 1 111 ? -9.370 -4.916 4.515 1.00 94.12 111 ASP A C 1
ATOM 905 O O . ASP A 1 111 ? -10.320 -4.235 4.117 1.00 94.12 111 ASP A O 1
ATOM 909 N N . ILE A 1 112 ? -8.275 -5.114 3.772 1.00 96.44 112 ILE A N 1
ATOM 910 C CA . ILE A 1 112 ? -8.149 -4.698 2.375 1.00 96.44 112 ILE A CA 1
ATOM 911 C C . ILE A 1 112 ? -8.895 -5.703 1.499 1.00 96.44 112 ILE A C 1
ATOM 913 O O . ILE A 1 112 ? -8.468 -6.841 1.319 1.00 96.44 112 ILE A O 1
ATOM 917 N N . ILE A 1 113 ? -9.992 -5.263 0.890 1.00 95.56 113 ILE A N 1
ATOM 918 C CA . ILE A 1 113 ? -10.842 -6.130 0.064 1.00 95.56 113 ILE A CA 1
ATOM 919 C C . ILE A 1 113 ? -10.492 -6.077 -1.425 1.00 95.56 113 ILE A C 1
ATOM 921 O O . ILE A 1 113 ? -10.878 -6.960 -2.189 1.00 95.56 113 ILE A O 1
ATOM 925 N N . PHE A 1 114 ? -9.806 -5.019 -1.857 1.00 95.31 114 PHE A N 1
ATOM 926 C CA . PHE A 1 114 ? -9.504 -4.781 -3.262 1.00 95.31 114 PHE A CA 1
ATOM 927 C C . PHE A 1 114 ? -8.263 -3.903 -3.411 1.00 95.31 114 PHE A C 1
ATOM 929 O O . PHE A 1 114 ? -8.097 -2.924 -2.683 1.00 95.31 114 PHE A O 1
ATOM 936 N N . GLY A 1 115 ? -7.410 -4.241 -4.375 1.00 96.50 115 GLY A N 1
ATOM 937 C CA . GLY A 1 115 ? -6.221 -3.476 -4.728 1.00 96.50 115 GLY A CA 1
ATOM 938 C C . GLY A 1 115 ? -6.159 -3.233 -6.234 1.00 96.50 115 GLY A C 1
ATOM 939 O O . GLY A 1 115 ? -6.386 -4.155 -7.015 1.00 96.50 115 GLY A O 1
ATOM 940 N N . TYR A 1 116 ? -5.824 -2.011 -6.642 1.00 97.19 116 TYR A N 1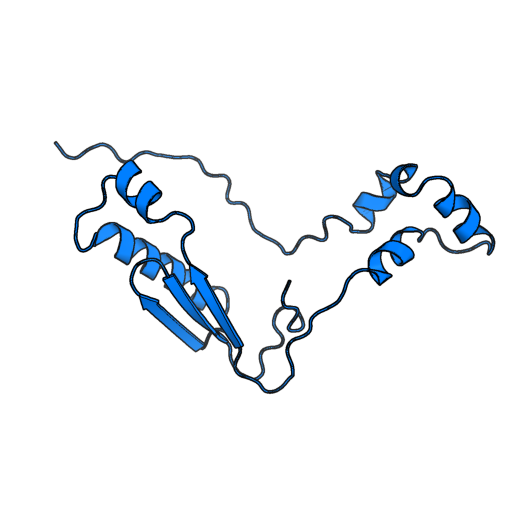
ATOM 941 C CA . TYR A 1 116 ? -5.652 -1.629 -8.044 1.00 97.19 116 TYR A CA 1
ATOM 942 C C . TYR A 1 116 ? -4.342 -0.866 -8.240 1.00 97.19 116 TYR A C 1
ATOM 944 O O . TYR A 1 116 ? -4.134 0.165 -7.601 1.00 97.19 116 TYR A O 1
ATOM 952 N N . GLY A 1 117 ? -3.484 -1.363 -9.130 1.00 96.38 117 GLY A N 1
ATOM 953 C CA . GLY A 1 117 ? -2.215 -0.736 -9.490 1.00 96.38 117 GLY A CA 1
ATOM 954 C C . GLY A 1 117 ? -2.235 -0.169 -10.904 1.00 96.38 117 GLY A C 1
ATOM 955 O O . GLY A 1 117 ? -2.754 -0.807 -11.823 1.00 96.38 117 GLY A O 1
ATOM 956 N N . PHE A 1 118 ? -1.644 1.009 -11.083 1.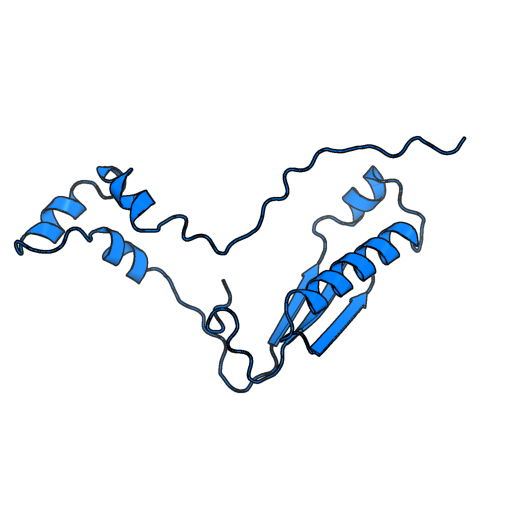00 93.69 118 PHE A N 1
ATOM 957 C CA . PHE A 1 118 ? -1.429 1.619 -12.390 1.00 93.69 118 PHE A CA 1
ATOM 958 C C . PHE A 1 118 ? -0.133 2.426 -12.384 1.00 93.69 118 PHE A C 1
ATOM 960 O O . PHE A 1 118 ? 0.113 3.191 -11.458 1.00 93.69 118 PHE A O 1
ATOM 967 N N . ASP A 1 119 ? 0.678 2.257 -13.429 1.00 91.12 119 ASP A N 1
ATOM 968 C CA . ASP A 1 119 ? 1.984 2.910 -13.564 1.00 91.12 119 ASP A CA 1
ATOM 969 C C . ASP A 1 119 ? 2.850 2.741 -12.300 1.00 91.12 119 ASP A C 1
ATOM 971 O O . ASP A 1 119 ? 3.269 1.624 -12.003 1.00 91.12 119 ASP A O 1
ATOM 975 N N . ASN A 1 120 ? 3.079 3.812 -11.538 1.00 92.00 120 ASN A N 1
ATOM 976 C CA . ASN A 1 120 ? 3.911 3.858 -10.336 1.00 92.00 120 ASN A CA 1
ATOM 977 C C . ASN A 1 120 ? 3.108 3.996 -9.027 1.00 92.00 120 ASN A C 1
ATOM 979 O O . ASN A 1 120 ? 3.677 4.355 -7.986 1.00 92.00 120 ASN A O 1
ATOM 983 N N . GLU A 1 121 ? 1.798 3.749 -9.074 1.00 95.88 121 GLU A N 1
ATOM 984 C CA . GLU A 1 121 ? 0.896 3.868 -7.932 1.00 95.88 121 GLU A CA 1
ATOM 985 C C . GLU A 1 121 ? 0.026 2.625 -7.703 1.00 95.88 121 GLU A C 1
ATOM 987 O O . GLU A 1 121 ? -0.247 1.827 -8.601 1.00 95.88 121 GLU A O 1
ATOM 992 N N . TYR A 1 122 ? -0.423 2.475 -6.456 1.00 97.44 122 TYR A N 1
ATOM 993 C CA . TYR A 1 122 ? -1.333 1.423 -6.019 1.00 97.44 122 TYR A CA 1
ATOM 994 C C . TYR A 1 122 ? -2.385 1.983 -5.063 1.00 97.44 122 TYR A C 1
ATOM 996 O O . TYR A 1 122 ? -2.068 2.716 -4.128 1.00 97.44 122 TYR A O 1
ATOM 1004 N N . SER A 1 123 ? -3.643 1.627 -5.288 1.00 97.62 123 SER A N 1
ATOM 1005 C CA . SER A 1 123 ? -4.780 1.978 -4.438 1.00 97.62 123 SER A CA 1
ATOM 1006 C C . SER A 1 123 ? -5.296 0.738 -3.721 1.00 97.62 123 SER A C 1
ATOM 1008 O O . SER A 1 123 ? -5.560 -0.275 -4.366 1.00 97.62 123 SER A O 1
ATOM 1010 N N . PHE A 1 124 ? -5.478 0.832 -2.408 1.00 97.69 124 PHE A N 1
ATOM 1011 C CA . PHE A 1 124 ? -6.020 -0.225 -1.559 1.00 97.69 124 PHE A CA 1
ATOM 1012 C C . PHE A 1 124 ? -7.345 0.226 -0.958 1.00 97.69 124 PHE A C 1
ATOM 1014 O O . PHE A 1 124 ? -7.422 1.282 -0.331 1.00 97.69 124 PHE A O 1
ATOM 1021 N N . VAL A 1 125 ? -8.388 -0.573 -1.159 1.00 96.50 125 VAL A N 1
ATOM 1022 C CA . VAL A 1 125 ? -9.733 -0.315 -0.650 1.00 96.50 125 VAL A CA 1
ATOM 1023 C C . VAL A 1 125 ? -9.951 -1.154 0.596 1.00 96.50 125 VAL A C 1
ATOM 1025 O O . VAL A 1 125 ? -9.949 -2.385 0.540 1.00 96.50 125 VAL A O 1
ATOM 1028 N N . PHE A 1 126 ? -10.171 -0.475 1.712 1.00 95.19 126 PHE A N 1
ATOM 1029 C CA . PHE A 1 126 ? -10.515 -1.096 2.979 1.00 95.19 126 PHE A CA 1
ATOM 1030 C C . PHE A 1 126 ? -12.027 -1.251 3.104 1.00 95.19 126 PHE A C 1
ATOM 1032 O O . PHE A 1 126 ? -12.796 -0.400 2.647 1.00 95.19 126 PHE A O 1
ATOM 1039 N N . GLN A 1 127 ? -12.452 -2.328 3.760 1.00 93.50 127 GLN A N 1
ATOM 1040 C CA . GLN A 1 127 ? -13.855 -2.559 4.077 1.00 93.50 127 GLN A CA 1
ATOM 1041 C C . GLN A 1 127 ? -14.461 -1.390 4.867 1.00 93.50 127 GLN A C 1
ATOM 1043 O O . GLN A 1 127 ? -13.839 -0.824 5.764 1.00 93.50 127 GLN A O 1
ATOM 1048 N N . GLU A 1 128 ? -15.720 -1.072 4.576 1.00 90.50 128 GLU A N 1
ATOM 1049 C CA . GLU A 1 128 ? -16.462 0.047 5.173 1.00 90.50 128 GLU A CA 1
ATOM 1050 C C . GLU A 1 128 ? -16.444 0.049 6.718 1.00 90.50 128 GLU A C 1
ATOM 1052 O O . GLU A 1 128 ? -16.407 1.097 7.366 1.00 90.50 128 GLU A O 1
ATOM 1057 N N . LYS A 1 129 ? -16.438 -1.153 7.306 1.00 89.00 129 LYS A N 1
ATOM 1058 C CA . LYS A 1 129 ? -16.487 -1.396 8.754 1.00 89.00 129 LYS A CA 1
ATOM 1059 C C . LYS A 1 129 ? -15.111 -1.587 9.394 1.00 89.00 129 LYS A C 1
ATOM 1061 O O . LYS A 1 129 ? -15.050 -2.044 10.528 1.00 89.00 129 LYS A O 1
ATOM 1066 N N . THR A 1 130 ? -14.021 -1.293 8.682 1.00 89.75 130 THR A N 1
ATOM 1067 C CA . THR A 1 130 ? -12.678 -1.466 9.244 1.00 89.75 130 THR A CA 1
ATOM 1068 C C . THR A 1 130 ? -12.507 -0.606 10.496 1.00 89.75 130 THR A C 1
ATOM 1070 O O . THR A 1 130 ? -12.833 0.585 10.500 1.00 89.75 130 THR A O 1
ATOM 1073 N N . GLU A 1 131 ? -11.987 -1.217 11.555 1.00 89.19 131 GLU A N 1
ATOM 1074 C CA . GLU A 1 131 ? -11.562 -0.539 12.784 1.00 89.19 131 GLU A CA 1
ATOM 1075 C C . GLU A 1 131 ? -10.031 -0.503 12.896 1.00 89.19 131 GLU A C 1
ATOM 1077 O O . GLU A 1 131 ? -9.486 -0.168 13.952 1.00 89.19 131 GLU A O 1
ATOM 1082 N N . LEU A 1 132 ? -9.329 -0.845 11.806 1.00 86.75 132 LEU A N 1
ATOM 1083 C CA . LEU A 1 132 ? -7.874 -0.874 11.754 1.00 86.75 132 LEU A CA 1
ATOM 1084 C C . LEU A 1 132 ? -7.310 0.470 12.236 1.00 86.75 132 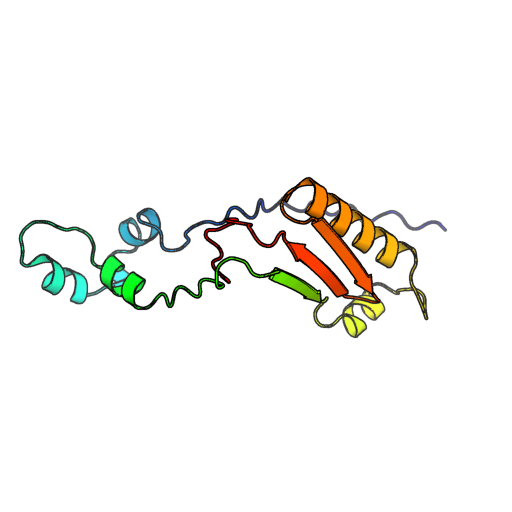LEU A C 1
ATOM 1086 O O . LEU A 1 132 ? -7.746 1.533 11.793 1.00 86.75 132 LEU A O 1
ATOM 1090 N N . TYR A 1 133 ? -6.391 0.406 13.202 1.00 86.06 133 TYR A N 1
ATOM 1091 C CA . TYR A 1 133 ? -5.792 1.568 13.872 1.00 86.06 133 TYR A CA 1
ATOM 1092 C C . TYR A 1 133 ? -6.800 2.607 14.388 1.00 86.06 133 TYR A C 1
ATOM 1094 O O . TYR A 1 133 ? -6.532 3.802 14.373 1.00 86.06 133 TYR A O 1
ATOM 1102 N N . GLN A 1 134 ? -7.982 2.175 14.846 1.00 85.62 134 GLN A N 1
ATOM 1103 C CA . GLN A 1 134 ? -9.058 3.075 15.295 1.00 85.62 134 GLN A CA 1
ATOM 1104 C C . GLN A 1 134 ? -9.489 4.089 14.222 1.00 85.62 134 GLN A C 1
ATOM 1106 O O . GLN A 1 134 ? -10.061 5.134 14.551 1.00 85.62 134 GLN A O 1
ATOM 1111 N N . ARG A 1 135 ? -9.218 3.773 12.947 1.00 85.31 135 ARG A N 1
ATOM 1112 C CA . ARG A 1 135 ? -9.438 4.646 11.793 1.00 85.31 135 ARG A CA 1
ATOM 1113 C C . ARG A 1 135 ? -8.696 5.983 11.900 1.00 85.31 135 ARG A C 1
ATOM 1115 O O . ARG A 1 135 ? -9.182 6.976 11.360 1.00 85.31 135 ARG A O 1
ATOM 1122 N N . ASP A 1 136 ? -7.579 6.017 12.623 1.00 83.75 136 ASP A N 1
ATOM 1123 C CA . ASP A 1 136 ? -6.678 7.167 12.641 1.00 83.75 136 ASP A CA 1
ATOM 1124 C C . ASP A 1 136 ? -5.978 7.279 11.281 1.00 83.75 136 ASP A C 1
ATOM 1126 O O . ASP A 1 136 ? -5.529 6.281 10.719 1.00 83.75 136 ASP A O 1
ATOM 1130 N N . GLU A 1 137 ? -5.953 8.484 10.721 1.00 78.31 137 GLU A N 1
ATOM 1131 C CA . GLU A 1 137 ? -5.318 8.767 9.430 1.00 78.31 137 GLU A CA 1
ATOM 1132 C C . GLU A 1 137 ? -3.780 8.756 9.514 1.00 78.31 137 GLU A C 1
ATOM 1134 O O . GLU A 1 137 ? -3.113 8.690 8.480 1.00 78.31 137 GLU A O 1
ATOM 1139 N N . ARG A 1 138 ? -3.217 8.837 10.725 1.00 66.50 138 ARG A N 1
ATOM 1140 C CA . ARG A 1 138 ? -1.773 8.958 10.965 1.00 66.50 138 ARG A CA 1
ATOM 1141 C C . ARG A 1 138 ? -1.034 7.631 11.104 1.00 66.50 138 ARG A C 1
ATOM 1143 O O . ARG A 1 138 ? -1.597 6.673 11.678 1.00 66.50 138 ARG A O 1
#

Organism: Aegilops tauschii subsp. strangulata (NCBI:txid200361)

Radius of gyration: 22.18 Å; Cα contacts (8 Å, |Δi|>4): 99; chains: 1; bounding box: 45×36×67 Å

Sequence (138 aa):
DCGNPIKRTREAITVSNFDLIGPEFWENHQYILGEASDYLCLGGKEKYGYEYVKKFDNIHRLPYSNWTIVRISACQFDQFSLIHSFDKPNDETALRLMNACASLMMEQFPDIIFGYGFDNEYSFVFQEKTELYQRDER

Mean predicted aligned error: 12.21 Å

Solvent-accessible surface area (backbone atoms only — not comparable to full-atom values): 8829 Å² total; per-residue (Å²): 135,86,76,81,81,84,86,71,91,70,83,83,76,76,83,63,96,66,69,78,82,31,72,68,44,52,70,77,43,57,75,79,53,50,72,57,44,62,70,67,40,81,74,85,74,63,100,52,65,60,59,65,59,57,70,71,59,80,80,52,59,59,72,80,79,41,77,44,73,52,74,50,65,61,79,67,46,72,62,51,39,59,79,69,64,54,50,79,96,66,36,68,67,62,50,50,48,52,53,51,53,51,50,52,49,41,69,75,37,74,54,40,76,47,75,51,74,57,96,68,33,37,37,38,33,33,45,38,79,58,60,66,77,75,30,44,78,120